Protein AF-A3U204-F1 (afdb_monomer_lite)

Foldseek 3Di:
DVVVVVVVVVVVVVCVPPDDPPCVVVQPPCNVPDDDDPDDDPVVVVVPDDDDDDDVCNVVVVVVVVVVVVVVVVVVVVD

Structure (mmCIF, N/CA/C/O backbone):
data_AF-A3U204-F1
#
_entry.id   AF-A3U204-F1
#
loop_
_atom_site.group_PDB
_atom_site.id
_atom_site.type_symbol
_atom_site.label_atom_id
_atom_site.label_alt_id
_atom_site.label_comp_id
_atom_site.label_asym_id
_atom_site.label_entity_id
_atom_site.label_seq_id
_atom_site.pdbx_PDB_ins_code
_atom_site.Cartn_x
_atom_site.Cartn_y
_atom_site.Cartn_z
_atom_site.occupancy
_atom_site.B_iso_or_equiv
_atom_site.auth_seq_id
_atom_site.auth_comp_id
_atom_site.auth_asym_id
_atom_site.auth_atom_id
_atom_site.pdbx_PDB_model_num
ATOM 1 N N . MET A 1 1 ? -32.447 25.120 -11.821 1.00 51.28 1 MET A N 1
ATOM 2 C CA . MET A 1 1 ? -30.970 24.991 -11.849 1.00 51.28 1 MET A CA 1
ATOM 3 C C . MET A 1 1 ? -30.491 23.547 -12.071 1.00 51.28 1 MET A C 1
ATOM 5 O O . MET A 1 1 ? -29.531 23.369 -12.803 1.00 51.28 1 MET A O 1
ATOM 9 N N . PHE A 1 2 ? -31.202 22.532 -11.551 1.00 54.81 2 PHE A N 1
ATOM 10 C CA . PHE A 1 2 ? -30.860 21.098 -11.654 1.00 54.81 2 PHE A CA 1
ATOM 11 C C . PHE A 1 2 ? -30.726 20.512 -13.077 1.00 54.81 2 PHE A C 1
ATOM 13 O O . PHE A 1 2 ? -29.803 19.758 -13.337 1.00 54.81 2 PHE A O 1
ATOM 20 N N . ARG A 1 3 ? -31.577 20.878 -14.052 1.00 63.31 3 ARG A N 1
ATOM 21 C CA . ARG A 1 3 ? -31.492 20.289 -15.414 1.00 63.31 3 ARG A CA 1
ATOM 22 C C . ARG A 1 3 ? -30.167 20.576 -16.134 1.00 63.31 3 ARG A C 1
ATOM 24 O O . ARG A 1 3 ? -29.697 19.738 -16.897 1.00 63.31 3 ARG A O 1
ATOM 31 N N . LYS A 1 4 ? -29.566 21.749 -15.894 1.00 60.97 4 LYS A N 1
ATOM 32 C CA . LYS A 1 4 ? -28.269 22.118 -16.485 1.00 60.97 4 LYS A CA 1
ATOM 33 C C . LYS A 1 4 ? -27.118 21.335 -15.848 1.00 60.97 4 LYS A C 1
ATOM 35 O O . LYS A 1 4 ? -26.209 20.932 -16.565 1.00 60.97 4 LYS A O 1
ATOM 40 N N . THR A 1 5 ? -27.173 21.082 -14.539 1.00 70.62 5 THR A N 1
ATOM 41 C CA . THR A 1 5 ? -26.143 20.301 -13.838 1.00 70.62 5 THR A CA 1
ATOM 42 C C . THR A 1 5 ? -26.219 18.816 -14.196 1.00 70.62 5 THR A C 1
ATOM 44 O O . THR A 1 5 ? -25.179 18.203 -14.413 1.00 70.62 5 THR A O 1
ATOM 47 N N . THR A 1 6 ? -27.421 18.253 -14.376 1.00 73.56 6 THR A N 1
ATOM 48 C CA . THR A 1 6 ? -27.596 16.861 -14.836 1.00 73.56 6 THR A CA 1
ATOM 49 C C . THR A 1 6 ? -27.055 16.641 -16.252 1.00 73.56 6 THR A C 1
ATOM 51 O O . THR A 1 6 ? -26.387 15.643 -16.503 1.00 73.56 6 THR A O 1
ATOM 54 N N . ALA A 1 7 ? -27.286 17.584 -17.174 1.00 77.19 7 ALA A N 1
ATOM 55 C CA . ALA A 1 7 ? -26.773 17.490 -18.544 1.00 77.19 7 ALA A CA 1
ATOM 56 C C . ALA A 1 7 ? -25.235 17.548 -18.602 1.00 77.19 7 ALA A C 1
ATOM 58 O O . ALA A 1 7 ? -24.615 16.797 -19.353 1.00 77.19 7 ALA A O 1
ATOM 59 N N . LEU A 1 8 ? -24.619 18.399 -17.775 1.00 79.56 8 LEU A N 1
ATOM 60 C CA . LEU A 1 8 ? -23.163 18.498 -17.674 1.00 79.56 8 LEU A CA 1
ATOM 61 C C . LEU A 1 8 ? -22.543 17.215 -17.096 1.00 79.56 8 LEU A C 1
ATOM 63 O O . LEU A 1 8 ? -21.540 16.730 -17.613 1.00 79.56 8 LEU A O 1
ATOM 67 N N . ALA A 1 9 ? -23.161 16.641 -16.059 1.00 79.31 9 ALA A N 1
ATOM 68 C CA . ALA A 1 9 ? -22.712 15.387 -15.461 1.00 79.31 9 ALA A CA 1
ATOM 69 C C . ALA A 1 9 ? -22.800 14.212 -16.451 1.00 79.31 9 ALA A C 1
ATOM 71 O O . ALA A 1 9 ? -21.847 13.447 -16.575 1.00 79.31 9 ALA A O 1
ATOM 72 N N . ALA A 1 10 ? -23.898 14.112 -17.209 1.00 77.88 10 ALA A N 1
ATOM 73 C CA . ALA A 1 10 ? -24.052 13.091 -18.244 1.00 77.88 10 ALA A CA 1
ATOM 74 C C . ALA A 1 10 ? -22.976 13.219 -19.339 1.00 77.88 10 ALA A C 1
ATOM 76 O O . ALA A 1 10 ? -22.348 12.227 -19.707 1.00 77.88 10 ALA A O 1
ATOM 77 N N . ALA A 1 11 ? -22.688 14.440 -19.802 1.00 77.38 11 ALA A N 1
ATOM 78 C CA . ALA A 1 11 ? -21.638 14.678 -20.793 1.00 77.38 11 ALA A CA 1
ATOM 79 C C . ALA A 1 11 ? -20.245 14.253 -20.289 1.00 77.38 11 ALA A C 1
ATOM 81 O O . ALA A 1 11 ? -19.500 13.614 -21.031 1.00 77.38 11 ALA A O 1
ATOM 82 N N . LEU A 1 12 ? -19.918 14.523 -19.017 1.00 77.31 12 LEU A N 1
ATOM 83 C CA . LEU A 1 12 ? -18.655 14.080 -18.414 1.00 77.31 12 LEU A CA 1
ATOM 84 C C . LEU A 1 12 ? -18.546 12.552 -18.321 1.00 77.31 12 LEU A C 1
ATOM 86 O O . LEU A 1 12 ? -17.467 12.010 -18.562 1.00 77.31 12 LEU A O 1
ATOM 90 N N . THR A 1 13 ? -19.638 11.847 -18.002 1.00 74.62 13 THR A N 1
ATOM 91 C CA . THR A 1 13 ? -19.617 10.374 -17.927 1.00 74.62 13 THR A CA 1
ATOM 92 C C . THR A 1 13 ? -19.370 9.714 -19.282 1.00 74.62 13 THR A C 1
ATOM 94 O O . THR A 1 13 ? -18.692 8.692 -19.330 1.00 74.62 13 THR A O 1
ATOM 97 N N . LEU A 1 14 ? -19.829 10.322 -20.386 1.00 69.56 14 LEU A N 1
ATOM 98 C CA . LEU A 1 14 ? -19.554 9.816 -21.736 1.00 69.56 14 LEU A CA 1
ATOM 99 C C . LEU A 1 14 ? -18.070 9.943 -22.113 1.00 69.56 14 LEU A C 1
ATOM 101 O O . LEU A 1 14 ? -17.552 9.089 -22.824 1.00 69.56 14 LEU A O 1
ATOM 105 N N . THR A 1 15 ? -17.371 10.972 -21.624 1.00 67.50 15 THR A N 1
ATOM 106 C CA . THR A 1 15 ? -15.927 11.155 -21.870 1.00 67.50 15 THR A CA 1
ATOM 107 C C . THR A 1 15 ? -15.031 10.446 -20.852 1.00 67.50 15 THR A C 1
ATOM 109 O O . THR A 1 15 ? -13.833 10.317 -21.085 1.00 67.50 15 THR A O 1
ATOM 112 N N . ALA A 1 16 ? -15.588 9.997 -19.721 1.00 64.50 16 ALA A N 1
ATOM 113 C CA . ALA A 1 16 ? -14.839 9.311 -18.665 1.00 64.50 16 ALA A CA 1
ATOM 114 C C . ALA A 1 16 ? -14.455 7.871 -19.045 1.00 64.50 16 ALA A C 1
ATOM 116 O O . ALA A 1 16 ? -13.462 7.347 -18.544 1.00 64.50 16 ALA A O 1
ATOM 117 N N . CYS A 1 17 ? -15.193 7.248 -19.966 1.00 67.56 17 CYS A N 1
ATOM 118 C CA . CYS A 1 17 ? -14.747 6.046 -20.662 1.00 67.56 17 CYS A CA 1
ATOM 119 C C . CYS A 1 17 ? -13.825 6.458 -21.816 1.00 67.56 17 CYS A C 1
ATOM 121 O O . CYS A 1 17 ? -14.217 6.419 -22.982 1.00 67.56 17 CYS A O 1
ATOM 123 N N . THR A 1 18 ? -12.612 6.916 -21.499 1.00 64.62 18 THR A N 1
ATOM 124 C CA . THR A 1 18 ? -11.618 7.199 -22.536 1.00 64.62 18 THR A CA 1
ATOM 125 C C . THR A 1 18 ? -11.298 5.912 -23.291 1.00 64.62 18 THR A C 1
ATOM 127 O O . THR A 1 18 ? -11.190 4.828 -22.714 1.00 64.62 18 THR A O 1
ATOM 130 N N . GLN A 1 19 ? -11.188 6.021 -24.613 1.00 65.62 19 GLN A N 1
ATOM 131 C CA . GLN A 1 19 ? -10.767 4.908 -25.449 1.00 65.62 19 GLN A CA 1
ATOM 132 C C . GLN A 1 19 ? -9.357 4.497 -25.016 1.00 65.62 19 GLN A C 1
ATOM 134 O O . GLN A 1 19 ? -8.469 5.350 -24.941 1.00 65.62 19 GLN A O 1
ATOM 139 N N . PHE A 1 20 ? -9.162 3.208 -24.715 1.00 66.38 20 PHE A N 1
ATOM 140 C CA . PHE A 1 20 ? -7.838 2.658 -24.440 1.00 66.38 20 PHE A CA 1
ATOM 141 C C . PHE A 1 20 ? -6.903 3.099 -25.575 1.00 66.38 20 PHE A C 1
ATOM 143 O O . PHE A 1 20 ? -7.228 2.869 -26.747 1.00 66.38 20 PHE A O 1
ATOM 150 N N . PRO A 1 21 ? -5.806 3.813 -25.273 1.00 67.88 21 PRO A N 1
ATOM 151 C CA . PRO A 1 21 ? -4.908 4.272 -26.317 1.00 67.88 21 PRO A CA 1
ATOM 152 C C . PRO A 1 21 ? -4.343 3.048 -27.038 1.00 67.88 21 PRO A C 1
ATOM 154 O O . PRO A 1 21 ? -4.224 1.977 -26.448 1.00 67.88 21 PRO A O 1
ATOM 157 N N . ALA A 1 22 ? -4.005 3.191 -28.319 1.00 65.50 22 ALA A N 1
ATOM 158 C CA . ALA A 1 22 ? -3.390 2.111 -29.084 1.00 65.50 22 ALA A CA 1
ATOM 159 C C . ALA A 1 22 ? -1.978 1.813 -28.538 1.00 65.50 22 ALA A C 1
ATOM 161 O O . ALA A 1 22 ? -0.986 2.311 -29.068 1.00 65.50 22 ALA A O 1
ATOM 162 N N . LEU A 1 23 ? -1.903 1.034 -27.456 1.00 62.84 23 LEU A N 1
ATOM 163 C CA . LEU A 1 23 ? -0.671 0.625 -26.780 1.00 62.84 23 LEU A CA 1
ATOM 164 C C . LEU A 1 23 ? 0.160 -0.341 -27.630 1.00 62.84 23 LEU A C 1
ATOM 166 O O . LEU A 1 23 ? 1.381 -0.341 -27.509 1.00 62.84 23 LEU A O 1
ATOM 170 N N . ASP A 1 24 ? -0.467 -1.065 -28.563 1.00 60.09 24 ASP A N 1
ATOM 171 C CA . ASP A 1 24 ? 0.222 -1.995 -29.470 1.00 60.09 24 ASP A CA 1
ATOM 172 C C . ASP A 1 24 ? 1.276 -1.315 -30.358 1.00 60.09 24 ASP A C 1
ATOM 174 O O . ASP A 1 24 ? 2.188 -1.969 -30.852 1.00 60.09 24 ASP A O 1
ATOM 178 N N . ARG A 1 25 ? 1.185 0.007 -30.563 1.00 56.06 25 ARG A N 1
ATOM 179 C CA . ARG A 1 25 ? 2.156 0.765 -31.370 1.00 56.06 25 ARG A CA 1
ATOM 180 C C . ARG A 1 25 ? 3.303 1.378 -30.566 1.00 56.06 25 ARG A C 1
ATOM 182 O O . ARG A 1 25 ? 4.165 2.011 -31.166 1.00 56.06 25 ARG A O 1
ATOM 189 N N . ALA A 1 26 ? 3.308 1.225 -29.243 1.00 67.44 26 ALA A N 1
ATOM 190 C CA . ALA A 1 26 ? 4.310 1.837 -28.371 1.00 67.44 26 ALA A CA 1
ATOM 191 C C . ALA A 1 26 ? 5.495 0.917 -28.045 1.00 67.44 26 ALA A C 1
ATOM 193 O O . ALA A 1 26 ? 6.415 1.374 -27.377 1.00 67.44 26 ALA A O 1
ATOM 194 N N . VAL A 1 27 ? 5.484 -0.343 -28.500 1.00 72.12 27 VAL A N 1
ATOM 195 C CA . VAL A 1 27 ? 6.608 -1.272 -28.321 1.00 72.12 27 VAL A CA 1
ATOM 196 C C . VAL A 1 27 ? 7.481 -1.232 -29.581 1.00 72.12 27 VAL A C 1
ATOM 198 O O . VAL A 1 27 ? 7.034 -1.690 -30.640 1.00 72.12 27 VAL A O 1
ATOM 201 N N . PRO A 1 28 ? 8.701 -0.673 -29.508 1.00 78.56 28 PRO A N 1
ATOM 202 C CA . PRO A 1 28 ? 9.643 -0.677 -30.621 1.00 78.56 28 PRO A CA 1
ATOM 203 C C . PRO A 1 28 ? 9.884 -2.101 -31.145 1.00 78.56 28 PRO A C 1
ATOM 205 O O . PRO A 1 28 ? 9.828 -3.069 -30.386 1.00 78.56 28 PRO A O 1
ATOM 208 N N . ALA A 1 29 ? 10.135 -2.262 -32.447 1.00 76.88 29 ALA A N 1
ATOM 209 C CA . ALA A 1 29 ? 10.308 -3.587 -33.057 1.00 76.88 29 ALA A CA 1
ATOM 210 C C . ALA A 1 29 ? 11.470 -4.370 -32.420 1.00 76.88 29 ALA A C 1
ATOM 212 O O . ALA A 1 29 ? 11.387 -5.582 -32.232 1.00 76.88 29 ALA A O 1
ATOM 213 N N . GLU A 1 30 ? 12.516 -3.657 -32.015 1.00 76.06 30 GLU A N 1
ATOM 214 C CA . GLU A 1 30 ? 13.666 -4.164 -31.277 1.00 76.06 30 GLU A CA 1
ATOM 215 C C . GLU A 1 30 ? 13.311 -4.753 -29.900 1.00 76.06 30 GLU A C 1
ATOM 217 O O . GLU A 1 30 ? 13.979 -5.680 -29.441 1.00 76.06 30 GLU A O 1
ATOM 222 N N . GLU A 1 31 ? 12.235 -4.285 -29.263 1.00 75.12 31 GLU A N 1
ATOM 223 C CA . GLU A 1 31 ? 11.758 -4.793 -27.971 1.00 75.12 31 GLU A CA 1
ATOM 224 C C . GLU A 1 31 ? 10.834 -6.013 -28.123 1.00 75.12 31 GLU A C 1
ATOM 226 O O . GLU A 1 31 ? 10.668 -6.780 -27.176 1.00 75.12 31 GLU A O 1
ATOM 231 N N . GLN A 1 32 ? 10.289 -6.257 -29.321 1.00 77.69 32 GLN A N 1
ATOM 232 C CA . GLN A 1 32 ? 9.449 -7.433 -29.602 1.00 77.69 32 GLN A CA 1
ATOM 233 C C . GLN A 1 32 ? 10.264 -8.731 -29.699 1.00 77.69 32 GLN A C 1
ATOM 235 O O . GLN A 1 32 ? 9.734 -9.816 -29.464 1.00 77.69 32 GLN A O 1
ATOM 240 N N . THR A 1 33 ? 11.553 -8.632 -30.033 1.00 77.06 33 THR A N 1
ATOM 241 C CA . THR A 1 33 ? 12.464 -9.781 -30.190 1.00 77.06 33 THR A CA 1
ATOM 242 C C . THR A 1 33 ? 13.679 -9.724 -29.260 1.00 77.06 33 THR A C 1
ATOM 244 O O . THR A 1 33 ? 14.653 -10.451 -29.462 1.00 77.06 33 THR A O 1
ATOM 247 N N . GLY A 1 34 ? 13.648 -8.857 -28.247 1.00 78.00 34 GLY A N 1
ATOM 248 C CA . GLY A 1 34 ? 14.723 -8.719 -27.268 1.00 78.00 34 GLY A CA 1
ATOM 249 C C . GLY A 1 34 ? 14.797 -9.895 -26.283 1.00 78.00 34 GLY A C 1
ATOM 250 O O . GLY A 1 34 ? 13.820 -10.626 -26.094 1.00 78.00 34 GLY A O 1
ATOM 251 N N . PRO A 1 35 ? 15.948 -10.102 -25.618 1.00 81.44 35 PRO A N 1
ATOM 252 C CA . PRO A 1 35 ? 16.043 -11.080 -24.545 1.00 81.44 35 PRO A CA 1
ATOM 253 C C . PRO A 1 35 ? 15.071 -10.702 -23.424 1.00 81.44 35 PRO A C 1
ATOM 255 O O . PRO A 1 35 ? 15.162 -9.619 -22.845 1.00 81.44 35 PRO A O 1
ATOM 258 N N . TYR A 1 36 ? 14.148 -11.610 -23.106 1.00 79.38 36 TYR A N 1
ATOM 259 C CA . TYR A 1 36 ? 13.218 -11.406 -22.002 1.00 79.38 36 TYR A CA 1
ATOM 260 C C . TYR A 1 36 ? 14.004 -11.252 -20.688 1.00 79.38 36 TYR A C 1
ATOM 262 O O . TYR A 1 36 ? 14.970 -11.997 -20.465 1.00 79.38 36 TYR A O 1
ATOM 270 N N . PRO A 1 37 ? 13.631 -10.311 -19.802 1.00 83.31 37 PRO A N 1
ATOM 271 C CA . PRO A 1 37 ? 14.318 -10.156 -18.530 1.00 83.31 37 PRO A CA 1
ATOM 272 C C . PRO A 1 37 ? 14.247 -11.458 -17.734 1.00 83.31 37 PRO A C 1
ATOM 274 O O . PRO A 1 37 ? 13.237 -12.166 -17.735 1.00 83.31 37 PRO A O 1
ATOM 277 N N . ARG A 1 38 ? 15.319 -11.776 -17.005 1.00 88.12 38 ARG A N 1
ATOM 278 C CA . ARG A 1 38 ? 15.263 -12.907 -16.080 1.00 88.12 38 ARG A CA 1
ATOM 279 C C . ARG A 1 38 ? 14.238 -12.605 -14.996 1.00 88.12 38 ARG A C 1
ATOM 281 O O . ARG A 1 38 ? 14.370 -11.622 -14.271 1.00 88.12 38 ARG A O 1
ATOM 288 N N . LEU A 1 39 ? 13.236 -13.470 -14.888 1.00 86.12 39 LEU A N 1
ATOM 289 C CA . LEU A 1 39 ? 12.249 -13.392 -13.823 1.00 86.12 39 LEU A CA 1
ATOM 290 C C . LEU A 1 39 ? 12.945 -13.558 -12.473 1.00 86.12 39 LEU A C 1
ATOM 292 O O . LEU A 1 39 ? 13.762 -14.464 -12.284 1.00 86.12 39 LEU A O 1
ATOM 296 N N . ALA A 1 40 ? 12.609 -12.681 -11.532 1.00 89.31 40 ALA A N 1
ATOM 297 C CA . ALA A 1 40 ? 13.065 -12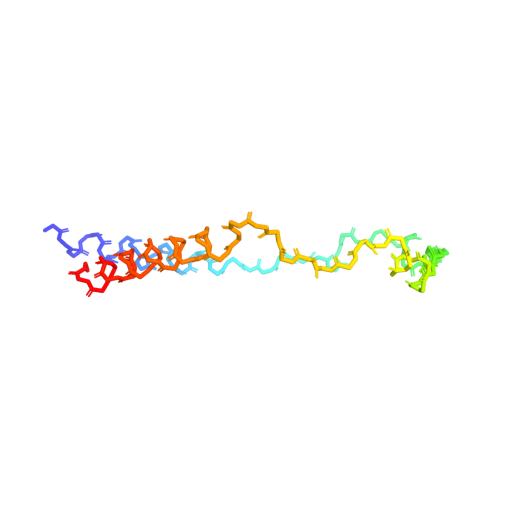.825 -10.162 1.00 89.31 40 ALA A CA 1
ATOM 298 C C . ALA A 1 40 ? 12.478 -14.117 -9.553 1.00 89.31 40 ALA A C 1
ATOM 300 O O . ALA A 1 40 ? 11.305 -14.426 -9.792 1.00 89.31 40 ALA A O 1
ATOM 301 N N . PRO A 1 41 ? 13.249 -14.884 -8.760 1.00 90.19 41 PRO A N 1
ATOM 302 C CA . PRO A 1 41 ? 12.737 -16.093 -8.126 1.00 90.19 41 PRO A CA 1
ATOM 303 C C . PRO A 1 41 ? 11.612 -15.766 -7.136 1.00 90.19 41 PRO A C 1
ATOM 305 O O . PRO A 1 41 ? 11.857 -15.186 -6.078 1.00 90.19 41 PRO A O 1
ATOM 308 N N . ILE A 1 42 ? 10.379 -16.174 -7.454 1.00 89.50 42 ILE A N 1
ATOM 309 C CA . ILE A 1 42 ? 9.19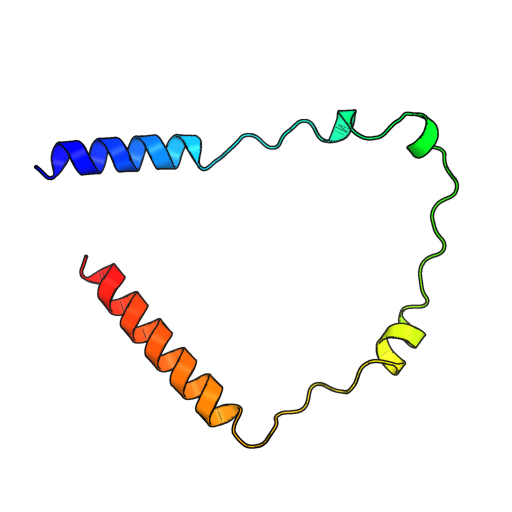4 -15.895 -6.622 1.00 89.50 42 ILE A CA 1
ATOM 310 C C . ILE A 1 42 ? 9.377 -16.406 -5.190 1.00 89.50 42 ILE A C 1
ATOM 312 O O . ILE A 1 42 ? 9.087 -15.683 -4.245 1.00 89.50 42 ILE A O 1
ATOM 316 N N . GLY A 1 43 ? 9.936 -17.606 -5.007 1.00 88.62 43 GLY A N 1
ATOM 317 C CA . GLY A 1 43 ? 10.195 -18.149 -3.669 1.00 88.62 43 GLY A CA 1
ATOM 318 C C . GLY A 1 43 ? 11.137 -17.278 -2.830 1.00 88.62 43 GLY A C 1
ATOM 319 O O . GLY A 1 43 ? 10.904 -17.104 -1.639 1.00 88.62 43 GLY A O 1
ATOM 320 N N . ALA A 1 44 ? 12.150 -16.663 -3.453 1.00 87.12 44 ALA A N 1
ATOM 321 C CA . ALA A 1 44 ? 13.055 -15.746 -2.761 1.00 87.12 44 ALA A CA 1
ATOM 322 C C . ALA A 1 44 ? 12.360 -14.428 -2.394 1.00 87.12 44 ALA A C 1
ATOM 324 O O . ALA A 1 44 ? 12.648 -13.858 -1.349 1.00 87.12 44 ALA A O 1
ATOM 325 N N . LEU A 1 45 ? 11.445 -13.941 -3.235 1.00 88.12 45 LEU A N 1
ATOM 326 C CA . LEU A 1 45 ? 10.647 -12.743 -2.953 1.00 88.12 45 LEU A CA 1
ATOM 327 C C . LEU A 1 45 ? 9.684 -12.978 -1.783 1.00 88.12 45 LEU A C 1
ATOM 329 O O . LEU A 1 45 ? 9.592 -12.152 -0.878 1.00 88.12 45 LEU A O 1
ATOM 333 N N . VAL A 1 46 ? 9.016 -14.133 -1.769 1.00 89.25 46 VAL A N 1
ATOM 334 C CA . VAL A 1 46 ? 8.102 -14.519 -0.686 1.00 89.25 46 VAL A CA 1
ATOM 335 C C . VAL A 1 46 ? 8.862 -14.690 0.628 1.00 89.25 46 VAL A C 1
ATOM 337 O O . VAL A 1 46 ? 8.433 -14.155 1.641 1.00 89.25 46 VAL A O 1
ATOM 340 N N . ALA A 1 47 ? 10.027 -15.344 0.611 1.00 87.94 47 ALA A N 1
ATOM 341 C CA . ALA A 1 47 ? 10.849 -15.538 1.809 1.00 87.94 47 ALA A CA 1
ATOM 342 C C . ALA A 1 47 ? 11.420 -14.232 2.400 1.00 87.94 47 ALA A C 1
ATOM 344 O O . ALA A 1 47 ? 11.778 -14.201 3.573 1.00 87.94 47 ALA A O 1
ATOM 345 N N . GLN A 1 48 ? 11.528 -13.166 1.599 1.00 86.88 48 GLN A N 1
ATOM 346 C CA . GLN A 1 48 ? 11.957 -11.833 2.045 1.00 86.88 48 GLN A CA 1
ATOM 347 C C . GLN A 1 48 ? 10.802 -10.970 2.567 1.00 86.88 48 GLN A C 1
ATOM 349 O O . GLN A 1 48 ? 11.033 -9.869 3.064 1.00 86.88 48 GLN A O 1
ATOM 354 N N . THR A 1 49 ? 9.562 -11.430 2.416 1.00 85.38 49 THR A N 1
ATOM 355 C CA . THR A 1 49 ? 8.384 -10.690 2.858 1.00 85.38 49 THR A CA 1
ATOM 356 C C . THR A 1 49 ? 8.092 -11.049 4.311 1.00 85.38 49 THR A C 1
ATOM 358 O O . THR A 1 49 ? 8.086 -12.223 4.671 1.00 85.38 49 THR A O 1
ATOM 361 N N . GLU A 1 50 ? 7.853 -10.047 5.156 1.00 83.62 50 GLU A N 1
ATOM 362 C CA . GLU A 1 50 ? 7.342 -10.304 6.503 1.00 83.62 50 GLU A CA 1
ATOM 363 C C . GLU A 1 50 ? 5.898 -10.804 6.405 1.00 83.62 50 GLU A C 1
ATOM 365 O O . GLU A 1 50 ? 5.096 -10.259 5.640 1.00 83.62 50 GLU A O 1
ATOM 370 N N . ASP A 1 51 ? 5.565 -11.837 7.182 1.00 81.50 51 ASP A N 1
ATOM 371 C CA . ASP A 1 51 ? 4.199 -12.340 7.244 1.00 81.50 51 ASP A CA 1
ATOM 372 C C . ASP A 1 51 ? 3.225 -11.195 7.562 1.00 81.50 51 ASP A C 1
ATOM 374 O O . ASP A 1 51 ? 3.517 -10.359 8.426 1.00 81.50 51 ASP A O 1
ATOM 378 N N . PRO A 1 52 ? 2.048 -11.142 6.913 1.00 76.00 52 PRO A N 1
ATOM 379 C CA . PRO A 1 52 ? 1.037 -10.157 7.252 1.00 76.00 52 PRO A CA 1
ATOM 380 C C . PRO A 1 52 ? 0.661 -10.318 8.726 1.00 76.00 52 PRO A C 1
ATOM 382 O O . PRO A 1 52 ? 0.080 -11.329 9.126 1.00 76.00 52 PRO A O 1
ATOM 385 N N . ARG A 1 53 ? 1.003 -9.325 9.548 1.00 84.12 53 ARG A N 1
ATOM 386 C CA . ARG A 1 53 ? 0.737 -9.348 10.988 1.00 84.12 53 ARG A CA 1
ATOM 387 C C . ARG A 1 53 ? -0.221 -8.239 11.357 1.00 84.12 53 ARG A C 1
ATOM 389 O O . ARG A 1 53 ? -0.033 -7.095 10.961 1.00 84.12 53 ARG A O 1
ATOM 396 N N . ILE A 1 54 ? -1.233 -8.604 12.137 1.00 88.75 54 ILE A N 1
ATOM 397 C CA . ILE A 1 54 ? -2.109 -7.631 12.779 1.00 88.75 54 ILE A CA 1
ATOM 398 C C . ILE A 1 54 ? -1.334 -7.028 13.947 1.00 88.75 54 ILE A C 1
ATOM 400 O O . ILE A 1 54 ? -0.972 -7.729 14.894 1.00 88.75 54 ILE A O 1
ATOM 404 N N . ALA A 1 55 ? -1.060 -5.733 13.858 1.00 89.94 55 ALA A N 1
ATOM 405 C CA . ALA A 1 55 ? -0.454 -4.968 14.928 1.00 89.94 55 ALA A CA 1
ATOM 406 C C . ALA A 1 55 ? -1.514 -4.566 15.971 1.00 89.94 55 ALA A C 1
ATOM 408 O O . ALA A 1 55 ? -2.697 -4.393 15.645 1.00 89.94 55 ALA A O 1
ATOM 409 N N . PRO A 1 56 ? -1.118 -4.362 17.241 1.00 92.44 56 PRO A N 1
ATOM 410 C CA . PRO A 1 56 ? -1.995 -3.741 18.224 1.00 92.44 56 PRO A CA 1
ATOM 411 C C . PRO A 1 56 ? -2.532 -2.401 17.698 1.00 92.44 56 PRO A C 1
ATOM 413 O O . PRO A 1 56 ? -1.762 -1.508 17.354 1.00 92.44 56 PRO A O 1
ATOM 416 N N . GLY A 1 57 ? -3.858 -2.260 17.637 1.00 92.06 57 GLY A N 1
ATOM 417 C CA . GLY A 1 57 ? -4.531 -1.051 17.145 1.00 92.06 57 GLY A CA 1
ATOM 418 C C . GLY A 1 57 ? -5.086 -1.140 15.719 1.00 92.06 57 GLY A C 1
ATOM 419 O O . GLY A 1 57 ? -5.954 -0.334 15.375 1.00 92.06 57 GLY A O 1
ATOM 420 N N . ASP A 1 58 ? -4.700 -2.144 14.926 1.00 94.19 58 ASP A N 1
ATOM 421 C CA . ASP A 1 58 ? -5.236 -2.340 13.570 1.00 94.19 58 ASP A CA 1
ATOM 422 C C . ASP A 1 58 ? -6.751 -2.552 13.575 1.00 94.19 58 ASP A C 1
ATOM 424 O O . ASP A 1 58 ? -7.465 -2.000 12.739 1.00 94.19 58 ASP A O 1
ATOM 428 N N . GLU A 1 59 ? -7.272 -3.292 14.554 1.00 94.62 59 GLU A N 1
ATOM 429 C CA . GLU A 1 59 ? -8.712 -3.513 14.691 1.00 94.62 59 GLU A CA 1
ATOM 430 C C . GLU A 1 59 ? -9.470 -2.190 14.875 1.00 94.62 59 GLU A C 1
ATOM 432 O O . GLU A 1 59 ? -10.463 -1.929 14.190 1.00 94.62 59 GLU A O 1
ATOM 437 N N . ALA A 1 60 ? -8.963 -1.309 15.741 1.00 97.00 60 ALA A N 1
ATOM 438 C CA . ALA A 1 60 ? -9.551 0.004 15.974 1.00 97.00 60 ALA A CA 1
ATOM 439 C C . ALA A 1 60 ? -9.454 0.895 14.724 1.00 97.00 60 ALA A C 1
ATOM 441 O O . ALA A 1 60 ? -10.435 1.543 14.345 1.00 97.00 60 ALA A O 1
ATOM 442 N N . ALA A 1 61 ? -8.306 0.888 14.039 1.00 96.62 61 ALA A N 1
ATOM 443 C CA . ALA A 1 61 ? -8.098 1.639 12.803 1.00 96.62 61 ALA A CA 1
ATOM 444 C C . ALA A 1 61 ? -9.047 1.176 11.682 1.00 96.62 61 ALA A C 1
ATOM 446 O O . ALA A 1 61 ? -9.676 1.995 11.001 1.00 96.62 61 ALA A O 1
ATOM 447 N N . LEU A 1 62 ? -9.217 -0.138 11.524 1.00 96.81 62 LEU A N 1
ATOM 448 C CA . LEU A 1 62 ? -10.139 -0.733 10.560 1.00 96.81 62 LEU A CA 1
ATOM 449 C C . LEU A 1 62 ? -11.599 -0.427 10.913 1.00 96.81 62 LEU A C 1
ATOM 451 O O . LEU A 1 62 ? -12.379 -0.055 10.029 1.00 96.81 62 LEU A O 1
ATOM 455 N N . ALA A 1 63 ? -11.976 -0.508 12.191 1.00 98.19 63 ALA A N 1
ATOM 456 C CA . ALA A 1 63 ? -13.317 -0.164 12.656 1.00 98.19 63 ALA A CA 1
ATOM 457 C C . ALA A 1 63 ? -13.661 1.311 12.384 1.00 98.19 63 ALA A C 1
ATOM 459 O O . ALA A 1 63 ? -14.743 1.604 11.857 1.00 98.19 63 ALA A O 1
ATOM 460 N N . ALA A 1 64 ? -12.730 2.226 12.667 1.00 98.12 64 ALA A N 1
ATOM 461 C CA . ALA A 1 64 ? -12.880 3.654 12.398 1.00 98.12 64 ALA A CA 1
ATOM 462 C C . ALA A 1 64 ? -13.022 3.932 10.894 1.00 98.12 64 ALA A C 1
ATOM 464 O O . ALA A 1 64 ? -13.954 4.620 10.463 1.00 98.12 64 ALA A O 1
ATOM 465 N N . ARG A 1 65 ? -12.160 3.325 10.068 1.00 97.88 65 ARG A N 1
ATOM 466 C CA . ARG A 1 65 ? -12.229 3.447 8.605 1.00 97.88 65 ARG A CA 1
ATOM 467 C C . ARG A 1 65 ? -13.560 2.933 8.059 1.00 97.88 65 ARG A C 1
ATOM 469 O O . ARG A 1 65 ? -14.184 3.602 7.235 1.00 97.88 65 ARG A O 1
ATOM 476 N N . ARG A 1 66 ? -14.035 1.782 8.543 1.00 98.50 66 ARG A N 1
ATOM 477 C CA . ARG A 1 66 ? -15.344 1.219 8.179 1.00 98.50 66 ARG A CA 1
ATOM 478 C C . ARG A 1 66 ? -16.480 2.190 8.504 1.00 98.50 66 ARG A C 1
ATOM 480 O O . ARG A 1 66 ? -17.362 2.386 7.669 1.00 98.50 66 ARG A O 1
ATOM 487 N N . ALA A 1 67 ? -16.472 2.792 9.694 1.00 98.56 67 ALA A N 1
ATOM 488 C CA . ALA A 1 67 ? -17.492 3.755 10.105 1.00 98.56 67 ALA A CA 1
ATOM 489 C C . ALA A 1 67 ? -17.501 4.996 9.196 1.00 98.56 67 ALA A C 1
ATOM 491 O O . ALA A 1 67 ? -18.557 5.380 8.691 1.00 98.56 67 ALA A O 1
ATOM 492 N N . ALA A 1 68 ? -16.327 5.560 8.903 1.00 98.19 68 ALA A N 1
ATOM 493 C CA . ALA A 1 68 ? -16.192 6.711 8.012 1.00 98.19 68 ALA A CA 1
ATOM 494 C C . ALA A 1 68 ? -16.689 6.414 6.585 1.00 98.19 68 ALA A C 1
ATOM 496 O O . ALA A 1 68 ? -17.409 7.222 5.991 1.00 98.19 68 ALA A O 1
ATOM 497 N N . LEU A 1 69 ? -16.350 5.238 6.044 1.00 98.56 69 LEU A N 1
ATOM 498 C CA . LEU A 1 69 ? -16.804 4.804 4.720 1.00 98.56 69 LEU A CA 1
ATOM 499 C C . LEU A 1 69 ? -18.325 4.629 4.662 1.00 98.56 69 LEU A C 1
ATOM 501 O O . LEU A 1 6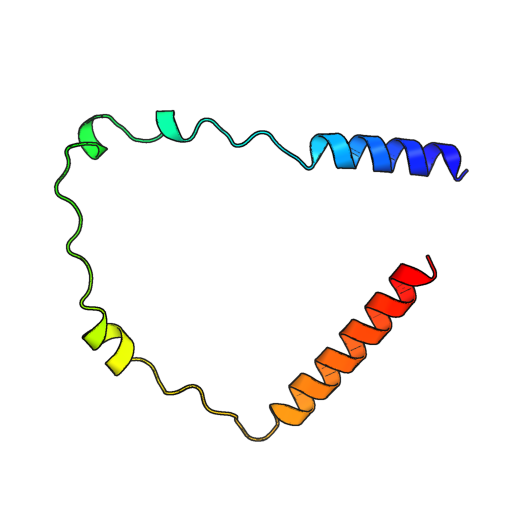9 ? -18.947 5.076 3.700 1.00 98.56 69 LEU A O 1
ATOM 505 N N . ARG A 1 70 ? -18.933 4.045 5.701 1.00 98.25 70 ARG A N 1
ATOM 506 C CA . ARG A 1 70 ? -20.396 3.912 5.799 1.00 98.25 70 ARG A CA 1
ATOM 507 C C . ARG A 1 70 ? -21.079 5.271 5.863 1.00 98.25 70 ARG A C 1
ATOM 509 O O . ARG A 1 70 ? -21.950 5.537 5.045 1.00 98.25 70 ARG A O 1
ATOM 516 N N . ALA A 1 71 ? -20.599 6.170 6.721 1.00 98.19 71 ALA A N 1
ATOM 517 C CA . ALA A 1 71 ? -21.131 7.526 6.808 1.00 98.19 71 ALA A CA 1
ATOM 518 C C . ALA A 1 71 ? -21.031 8.280 5.469 1.00 98.19 71 ALA A C 1
ATOM 520 O O . ALA A 1 71 ? -21.938 9.030 5.112 1.00 98.19 71 ALA A O 1
ATOM 521 N N . ARG A 1 72 ? -19.945 8.081 4.705 1.00 97.56 72 ARG A N 1
ATOM 522 C CA . ARG A 1 72 ? -19.805 8.641 3.351 1.00 97.56 72 ARG A CA 1
ATOM 523 C C . ARG A 1 72 ? -20.810 8.034 2.376 1.00 97.56 72 ARG A C 1
ATOM 525 O O . ARG A 1 72 ? -21.439 8.789 1.642 1.00 97.56 72 ARG A O 1
ATOM 532 N N . ALA A 1 73 ? -20.961 6.713 2.370 1.00 98.12 73 ALA A N 1
ATOM 533 C CA . ALA A 1 73 ? -21.933 6.035 1.516 1.00 98.12 73 ALA A CA 1
ATOM 534 C C . ALA A 1 73 ? -23.362 6.507 1.813 1.00 98.12 73 ALA A C 1
ATOM 536 O O . ALA A 1 73 ? -24.134 6.747 0.892 1.00 98.12 73 ALA A O 1
ATOM 537 N N . ASP A 1 74 ? -23.695 6.713 3.085 1.00 98.25 74 ASP A N 1
ATOM 538 C CA . ASP A 1 74 ? -25.016 7.189 3.483 1.00 98.25 74 ASP A CA 1
ATOM 539 C C . ASP A 1 74 ? -25.277 8.632 3.042 1.00 98.25 74 ASP A C 1
ATOM 541 O O . ASP A 1 74 ? -26.412 8.958 2.718 1.00 98.25 74 ASP A O 1
ATOM 545 N N . ARG A 1 75 ? -24.250 9.494 2.987 1.00 96.06 75 ARG A N 1
ATOM 546 C CA . ARG A 1 75 ? -24.385 10.827 2.371 1.00 96.06 75 ARG A CA 1
ATOM 547 C C . ARG A 1 75 ? -24.676 10.715 0.878 1.00 96.06 75 ARG A C 1
ATOM 549 O O . ARG A 1 75 ? -25.682 11.240 0.434 1.00 96.06 75 ARG A O 1
ATOM 556 N N . LEU A 1 76 ? -23.880 9.929 0.153 1.00 96.38 76 LEU A N 1
ATOM 557 C CA . LEU A 1 76 ? -24.043 9.740 -1.294 1.00 96.38 76 LEU A CA 1
ATOM 558 C C . LEU A 1 76 ? -25.384 9.113 -1.700 1.00 96.38 76 LEU A C 1
ATOM 560 O O . LEU A 1 76 ? -25.783 9.257 -2.843 1.00 96.38 76 LEU A O 1
ATOM 564 N N . ARG A 1 77 ? -26.055 8.378 -0.806 1.00 93.62 77 ARG A N 1
ATOM 565 C CA . ARG A 1 77 ? -27.408 7.848 -1.059 1.00 93.62 77 ARG A CA 1
ATOM 566 C C . ARG A 1 77 ? -28.517 8.870 -0.827 1.00 93.62 77 ARG A C 1
ATOM 568 O O . ARG A 1 77 ? -29.636 8.639 -1.270 1.00 93.62 77 ARG A O 1
ATOM 575 N N . ARG A 1 78 ? -28.246 9.901 -0.026 1.00 83.38 78 ARG A N 1
ATOM 576 C CA . ARG A 1 78 ? -29.209 10.960 0.300 1.00 83.38 78 ARG A CA 1
ATOM 577 C C . ARG A 1 78 ? -29.117 12.146 -0.658 1.00 83.38 78 ARG A C 1
ATOM 579 O O . ARG A 1 78 ? -30.082 12.901 -0.729 1.00 83.38 78 ARG A O 1
ATOM 586 N N . ASP A 1 79 ? -27.980 12.290 -1.331 1.00 65.19 79 ASP A N 1
ATOM 587 C CA . ASP A 1 79 ? -27.741 13.247 -2.415 1.00 65.19 79 ASP A CA 1
ATOM 588 C C . ASP A 1 79 ? -28.290 12.714 -3.752 1.00 65.19 79 ASP A C 1
ATOM 590 O O . ASP A 1 79 ? -28.820 13.536 -4.536 1.00 65.19 79 ASP A O 1
#

Sequence (79 aa):
MFRKTTALAAALTLTACTQFPALDRAVPAEEQTGPYPRLAPIGALVAQTEDPRIAPGDEAALAARRAALRARADRLRRD

Radius of gyration: 24.01 Å; chains: 1; bounding box: 48×43×51 Å

Secondary structure (DSSP, 8-state):
-HHHHHHHHHHHHHHHSPPPP-GGGSS-HHHHSSPPPPPP-HHHH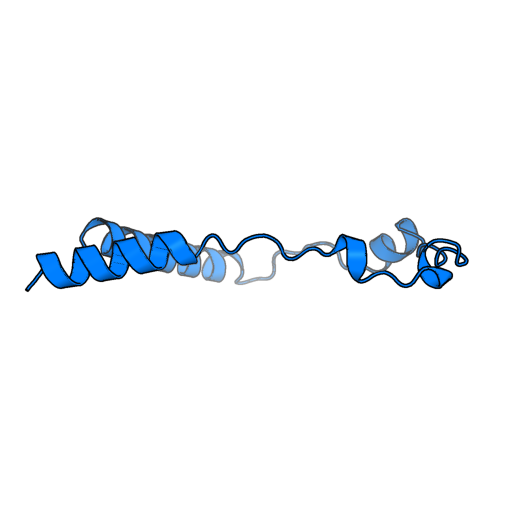HHTSPP----TTHHHHHHHHHHHHHHHHHHHHH-

Organism: Pseudooceanicola batsensis (strain ATCC BAA-863 / DSM 15984 / KCTC 12145 / HTCC2597) (NCBI:txid252305)

pLDDT: mean 81.72, std 12.71, range [51.28, 98.56]

=== Feature glossary ===
The record interleaves many kinds of information about one protein. Here is each kind framed as the question it answers.

Q: What does the local fold look like, residue by residue?
A: A 3Di character summarizes, for each residue, the relative orientation of the Cα frame of its nearest spatial neighbor. Because it encodes fold topology rather than chemistry, 3Di alignments detect remote structural similarity that sequence alignment misses.

Q: Which residues are in helices, strands, or loops?
A: Secondary structure is the local, repeating backbone conformation. DSSP classifies it into eight states by reading the hydrogen-bond network: three helix types (H, G, I), two β types (E, B), two non-regular types (T, S), and unstructured coil (-).

Q: How big and how compact is the whole molecule?
A: Three whole-structure scalars: the radius of gyration (RMS distance of Cα from centroid, in Å), the count of Cα–Cα contacts (pairs closer than 8 Å and separated by more than four residues in sequence — i.e. tertiar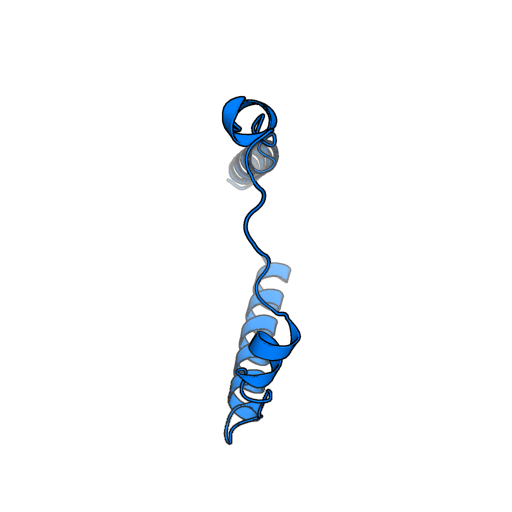y, not local, contacts), and the bounding-box dimensions. Together they distinguish compact globular folds from extended fibres or disordered chains.

Q: How confident is the AlphaFold model at each residue?
A: For AlphaFold models, the B-factor field carries pLDDT — the model's own estimate of local accuracy on a 0–100 scale. Regions with pLDDT<50 should be treated as essentially unmodeled; they often correspond to intrinsically disordered segments.

Q: What family and function is it annotated with?
A: Functional annotations link the protein to curated databases. InterPro entries identify conserved domains and families by matching the sequence against member-database signatures (Pfam, PROSITE, CDD, …). Gene Ontology (GO) terms describe molecular function, biological process, and cellular component in a controlled vocabulary. CATH places the structure in a hierarchical fold classification (Class/Architecture/Topology/Homologous-superfamily). The organism is the source species.

Q: What known structures does this most resemble?
A: Nearest PDB neighbors are the top structural matches found by Foldseek when searching this structure against the entire Protein Data Bank. Each hit reports a TM-scor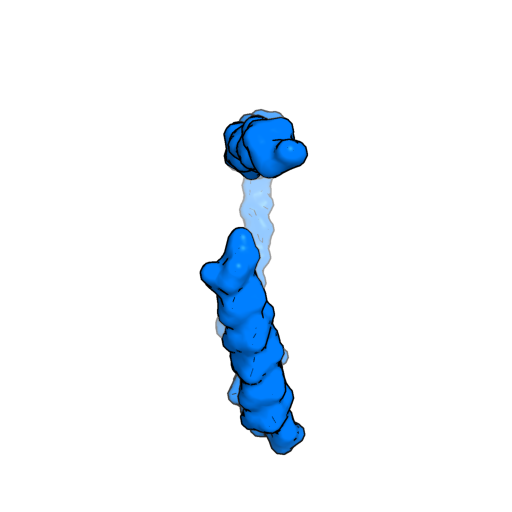e (0 to 1; >0.5 almost always implies the same fold) and an E-value. These are *structural* homologs — they may share no detectable sequence similarity.

Q: Which residues are buried vs exposed?
A: Solvent-accessible surface area (SASA) is the area in Å² traced out by the centre of a 1.4 Å probe sphere (a water molecule) rolled over the protein's van der Waals surface (Shrake–Rupley / Lee–Richards construction). Buried residues have near-zero SASA; fully exposed residues can exceed 200 Å². The total SASA scales roughly with the number of surface residues.

Q: What are the backbone torsion angles?
A: φ (phi) and ψ (psi) are the two rotatable backbone dihedrals per residue: φ is the C(i-1)–N–Cα–C torsion, ψ is the N–Cα–C–N(i+1) torsion, both in degrees on (−180°, 180°]. α-helical residues cluster near (−60°, −45°); β-strand residues near (−120°, +130°). A Ramachandran plot is simply a scatter of (φ, ψ) for every residue.

Q: Are the domains correctly placed relative to each other?
A: Predicted aligned error is AlphaFold's pairwise confidence. Unlike pLDDT (per-residue), PAE is per-residue-pair and captures whether two parts of the structure are correctly placed relative to each other. Units are ångströms of expected positional error.

Q: What if only a Cα trace is available?
A: P-SEA three-state annotation labels each residue as helix, strand, or coil based purely on the geometry of the Cα trace. It serves as a fallback when the full backbone (and thus DSSP) is unavailable.

Q: What is the amino-acid chain?
A: This is the polypeptide sequence — one letter per residue, N-terminus first. Length ranges from a few dozen residues for small domains to over a thousand for large multi-domain proteins.

Q: What do the rendered images show?
A: The six renders are orthographic views along the three Cartesian axes in both directions. Representation (cartoon, sticks, or surface) and color scheme (sequence-rainbow or by-chain) vary across proteins so the training set covers all the common visualization conventions.

Q: What do the diagnostic plots show?
A: Plot images: a contact map (which residues are close in 3D, as an N×N binary image), a Ramachandran scatter (backbone torsion angles, revealing secondary-structure composition at a glance), and — for AlphaFold structures — a PAE heatmap (pairwise prediction confidence).

Q: How mobile is each atom in the crystal?
A: B-factor (Debye–Waller factor) reflects atomic displacement in the crystal lattice. It is an experimental observable (units Å²), not a prediction; low values mean the atom is pinned down, high values mean it moves or is heterogeneous across the crystal.

Q: Where is each backbone atom in 3D?
A: The mmCIF table is the protein's shape written out atom by atom. For each backbone N, Cα, C, and carbonyl O, it records an (x, y, z) coordinate triple in Å plus the residue type, chain letter, and residue number.